Protein AF-A0A6L2N6J7-F1 (afdb_monomer_lite)

Radius of gyration: 21.63 Å; chains: 1; bounding box: 44×26×66 Å

pLDDT: mean 82.24, std 13.01, range [51.41, 95.69]

Organism: Tanacetum cinerariifolium (NCBI:txid118510)

Structure (mmCIF, N/CA/C/O backbone):
data_AF-A0A6L2N6J7-F1
#
_entry.id   AF-A0A6L2N6J7-F1
#
loop_
_atom_site.group_PDB
_atom_site.id
_atom_site.type_symbol
_atom_site.label_atom_id
_atom_site.label_alt_id
_atom_site.label_comp_id
_atom_site.label_asym_id
_atom_site.label_entity_id
_atom_site.label_seq_id
_atom_site.pdbx_PDB_ins_code
_atom_site.Cartn_x
_atom_site.Cartn_y
_atom_site.Cartn_z
_atom_site.occupancy
_atom_site.B_iso_or_equiv
_atom_site.auth_seq_id
_atom_site.auth_comp_id
_atom_site.auth_asym_id
_atom_site.auth_atom_id
_atom_site.pdbx_PDB_model_num
ATOM 1 N N . MET A 1 1 ? -2.170 0.140 -13.394 1.00 74.12 1 MET A N 1
ATOM 2 C CA . MET A 1 1 ? -2.490 0.771 -12.100 1.00 74.12 1 MET A CA 1
ATOM 3 C C . MET A 1 1 ? -1.745 2.086 -12.020 1.00 74.12 1 MET A C 1
ATOM 5 O O . MET A 1 1 ? -0.536 2.078 -12.237 1.00 74.12 1 MET A O 1
ATOM 9 N N . ARG A 1 2 ? -2.449 3.198 -11.809 1.00 84.44 2 ARG A N 1
ATOM 10 C CA . ARG A 1 2 ? -1.824 4.509 -11.615 1.00 84.44 2 ARG A CA 1
ATOM 11 C C . ARG A 1 2 ? -1.693 4.793 -10.118 1.00 84.44 2 ARG A C 1
ATOM 13 O O . ARG A 1 2 ? -2.508 4.304 -9.340 1.00 84.44 2 ARG A O 1
ATOM 20 N N . ALA A 1 3 ? -0.647 5.518 -9.730 1.00 85.00 3 ALA A N 1
ATOM 21 C CA . ALA A 1 3 ? -0.330 5.799 -8.329 1.00 85.00 3 ALA A CA 1
ATOM 22 C C . ALA A 1 3 ? -1.443 6.598 -7.631 1.00 85.00 3 ALA A C 1
ATOM 24 O O . ALA A 1 3 ? -1.825 6.288 -6.508 1.00 85.00 3 ALA A O 1
ATOM 25 N N . ASP A 1 4 ? -2.006 7.571 -8.340 1.00 88.81 4 ASP A N 1
ATOM 26 C CA . ASP A 1 4 ? -3.095 8.437 -7.898 1.00 88.81 4 ASP A CA 1
ATOM 27 C C . ASP A 1 4 ? -4.433 7.706 -7.744 1.00 88.81 4 ASP A C 1
ATOM 29 O O . ASP A 1 4 ? -5.334 8.230 -7.108 1.00 88.81 4 ASP A O 1
ATOM 33 N N . GLU A 1 5 ? -4.577 6.487 -8.268 1.00 92.00 5 GLU A N 1
ATOM 34 C CA . GLU A 1 5 ? -5.833 5.727 -8.219 1.00 92.00 5 GLU A CA 1
ATOM 35 C C . GLU A 1 5 ? -5.820 4.581 -7.203 1.00 92.00 5 GLU A C 1
ATOM 37 O O . GLU A 1 5 ? -6.825 3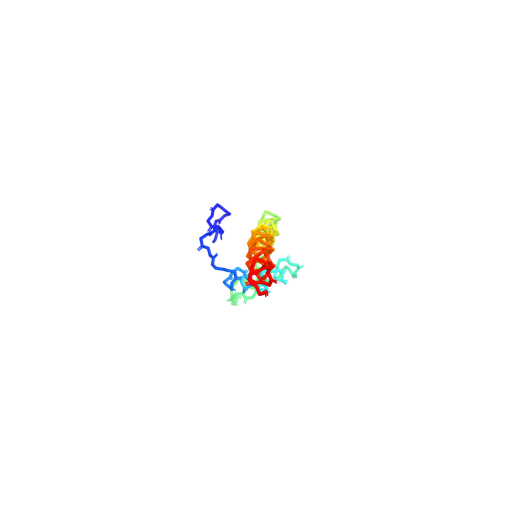.888 -7.047 1.00 92.00 5 GLU A O 1
ATOM 42 N N . ILE A 1 6 ? -4.709 4.371 -6.487 1.00 91.75 6 ILE A N 1
ATOM 43 C CA . ILE A 1 6 ? -4.554 3.272 -5.516 1.00 91.75 6 ILE A CA 1
ATOM 44 C C . ILE A 1 6 ? -5.651 3.322 -4.438 1.00 91.75 6 ILE A C 1
ATOM 46 O O . ILE A 1 6 ? -6.142 2.280 -4.000 1.00 91.75 6 ILE A O 1
ATOM 50 N N . TYR A 1 7 ? -6.111 4.523 -4.074 1.00 91.81 7 TYR A N 1
ATOM 51 C CA . TYR A 1 7 ? -7.177 4.717 -3.090 1.00 91.81 7 TYR A CA 1
ATOM 52 C C . TYR A 1 7 ? -8.535 4.124 -3.503 1.00 91.81 7 TYR A C 1
ATOM 54 O O . TYR A 1 7 ? -9.374 3.905 -2.632 1.00 91.81 7 TYR A O 1
ATOM 62 N N . LYS A 1 8 ? -8.770 3.851 -4.794 1.00 95.12 8 LYS A N 1
ATOM 63 C CA . LYS A 1 8 ? -10.040 3.292 -5.290 1.00 95.12 8 LYS A CA 1
ATOM 64 C C . LYS A 1 8 ? -10.166 1.787 -5.040 1.00 95.12 8 LYS A C 1
ATOM 66 O O . LYS A 1 8 ? -11.264 1.244 -5.096 1.00 95.12 8 LYS A O 1
ATOM 71 N N . PHE A 1 9 ? -9.057 1.095 -4.783 1.00 93.94 9 PHE A N 1
ATOM 72 C CA . PHE A 1 9 ? -9.046 -0.358 -4.615 1.00 93.94 9 PHE A CA 1
ATOM 73 C C . PHE A 1 9 ? -9.296 -0.765 -3.163 1.00 93.94 9 PHE A C 1
ATOM 75 O O . PHE A 1 9 ? -8.898 -0.065 -2.227 1.00 93.94 9 PHE A O 1
ATOM 82 N N . SER A 1 10 ? -9.924 -1.926 -2.970 1.00 94.25 10 SER A N 1
ATOM 83 C CA . SER A 1 10 ? -10.117 -2.524 -1.646 1.00 94.25 10 SER A CA 1
ATOM 84 C C . SER A 1 10 ? -8.802 -3.072 -1.084 1.00 94.25 10 SER A C 1
ATOM 86 O O . SER A 1 10 ? -7.879 -3.397 -1.832 1.00 94.25 10 SER A O 1
ATOM 88 N N . ASP A 1 11 ? -8.721 -3.223 0.239 1.00 93.25 11 ASP A N 1
ATOM 89 C CA . ASP A 1 11 ? -7.532 -3.784 0.896 1.00 93.25 11 ASP A CA 1
ATOM 90 C C . ASP A 1 11 ? -7.221 -5.212 0.432 1.00 93.25 11 ASP A C 1
ATOM 92 O O . ASP A 1 11 ? -6.054 -5.569 0.297 1.00 93.25 11 ASP A O 1
ATOM 96 N N . GLY A 1 12 ? -8.253 -6.018 0.153 1.00 95.69 12 GLY A N 1
ATOM 97 C CA . GLY A 1 12 ? -8.084 -7.371 -0.379 1.00 95.69 12 GLY A CA 1
ATOM 98 C C . GLY A 1 12 ? -7.418 -7.359 -1.754 1.00 95.69 12 GLY A C 1
ATOM 99 O O . GLY A 1 12 ? -6.434 -8.064 -1.969 1.00 95.69 12 GLY A O 1
ATOM 100 N N . THR A 1 13 ? -7.891 -6.496 -2.658 1.00 95.31 13 THR A N 1
ATOM 101 C CA . THR A 1 13 ? -7.290 -6.336 -3.989 1.00 95.31 13 THR A CA 1
ATOM 102 C C . THR A 1 13 ? -5.866 -5.797 -3.896 1.00 95.31 13 THR A C 1
ATOM 104 O O . THR A 1 13 ? -4.970 -6.324 -4.551 1.00 95.31 13 THR A O 1
ATOM 107 N N . LEU A 1 14 ? -5.633 -4.783 -3.057 1.00 94.94 14 LEU A N 1
ATOM 108 C CA . LEU A 1 14 ? -4.302 -4.211 -2.845 1.00 94.94 14 LEU A CA 1
ATOM 109 C C . LEU A 1 14 ? -3.311 -5.249 -2.309 1.00 94.94 14 LEU A C 1
ATOM 111 O O . LEU A 1 14 ? -2.187 -5.322 -2.803 1.00 94.94 14 LEU A O 1
ATOM 115 N N . LYS A 1 15 ? -3.743 -6.099 -1.372 1.00 95.38 15 LYS A N 1
ATOM 116 C CA . LYS A 1 15 ? -2.928 -7.192 -0.840 1.00 95.38 15 LYS A CA 1
ATOM 117 C C . LYS A 1 15 ? -2.539 -8.194 -1.928 1.00 95.38 15 LYS A C 1
ATOM 119 O O . LYS A 1 15 ? -1.359 -8.481 -2.077 1.00 95.38 15 LYS A O 1
ATOM 124 N N . LEU A 1 16 ? -3.502 -8.666 -2.724 1.00 94.69 16 LEU A N 1
ATOM 125 C CA . LEU A 1 16 ? -3.233 -9.605 -3.822 1.00 94.69 16 LEU A CA 1
ATOM 126 C C . LEU A 1 16 ? -2.255 -9.019 -4.849 1.00 94.69 16 LEU A C 1
ATOM 128 O O . LEU A 1 16 ? -1.305 -9.682 -5.259 1.00 94.69 16 LEU A O 1
ATOM 132 N N . VAL A 1 17 ? -2.457 -7.755 -5.237 1.00 91.25 17 VAL A N 1
ATOM 133 C CA . VAL A 1 17 ? -1.565 -7.066 -6.180 1.00 91.25 17 VAL A CA 1
ATOM 134 C C . VAL A 1 17 ? -0.157 -6.932 -5.602 1.00 91.25 17 VAL A C 1
ATOM 136 O O . VAL A 1 17 ? 0.814 -7.185 -6.313 1.00 91.25 17 VAL A O 1
ATOM 139 N N . ARG A 1 18 ? -0.028 -6.555 -4.327 1.00 92.88 18 ARG A N 1
ATOM 140 C CA . ARG A 1 18 ? 1.260 -6.440 -3.634 1.00 92.88 18 ARG A CA 1
ATOM 141 C C . ARG A 1 18 ? 1.980 -7.785 -3.554 1.00 92.88 18 ARG A C 1
ATOM 143 O O . ARG A 1 18 ? 3.162 -7.842 -3.885 1.00 92.88 18 ARG A O 1
ATOM 150 N N . ASP A 1 19 ? 1.282 -8.844 -3.157 1.00 92.25 19 ASP A N 1
ATOM 151 C CA . ASP A 1 19 ? 1.859 -10.178 -2.971 1.00 92.25 19 ASP A CA 1
ATOM 152 C C . ASP A 1 19 ? 2.337 -10.787 -4.301 1.00 92.25 19 ASP A C 1
ATOM 154 O O . ASP A 1 19 ? 3.352 -11.479 -4.325 1.00 92.25 19 ASP A O 1
ATOM 158 N N . GLU A 1 20 ? 1.692 -10.458 -5.424 1.00 88.81 20 GLU A N 1
ATOM 159 C CA . GLU A 1 20 ? 2.155 -10.859 -6.759 1.00 88.81 20 GLU A CA 1
ATOM 160 C C . GLU A 1 20 ? 3.292 -9.962 -7.287 1.00 88.81 20 GLU A C 1
ATOM 162 O O . GLU A 1 20 ? 4.243 -10.428 -7.922 1.00 88.81 20 GLU A O 1
ATOM 167 N N . LEU A 1 21 ? 3.208 -8.648 -7.054 1.00 86.38 21 LEU A N 1
ATOM 168 C CA . LEU A 1 21 ? 4.143 -7.673 -7.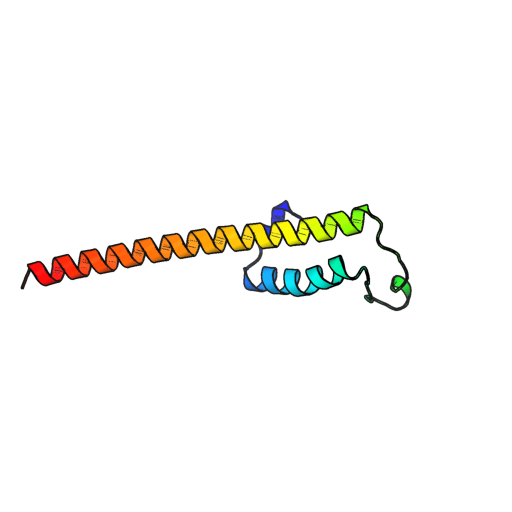619 1.00 86.38 21 LEU A CA 1
ATOM 169 C C . LEU A 1 21 ? 5.482 -7.643 -6.875 1.00 86.38 21 LEU A C 1
ATOM 171 O O . LEU A 1 21 ? 6.525 -7.507 -7.515 1.00 86.38 21 LEU A O 1
ATOM 175 N N . HIS A 1 22 ? 5.476 -7.776 -5.549 1.00 87.31 22 HIS A N 1
ATOM 176 C CA . HIS A 1 22 ? 6.672 -7.648 -4.717 1.00 87.31 22 HIS A CA 1
ATOM 177 C C . HIS A 1 22 ? 7.747 -8.707 -5.039 1.00 87.31 22 HIS A C 1
ATOM 179 O O . HIS A 1 22 ? 8.887 -8.319 -5.314 1.00 87.31 22 HIS A O 1
ATOM 185 N N . PRO A 1 23 ? 7.428 -10.014 -5.149 1.00 84.12 23 PRO A N 1
ATOM 186 C CA . PRO A 1 23 ? 8.406 -11.025 -5.551 1.00 84.12 23 PRO A CA 1
ATOM 187 C C . PRO A 1 23 ? 8.930 -10.806 -6.973 1.00 84.12 23 PRO A C 1
ATOM 189 O O . PRO A 1 23 ? 10.099 -11.070 -7.247 1.00 84.12 23 PRO A O 1
ATOM 192 N N . ARG A 1 24 ? 8.092 -10.306 -7.890 1.00 78.44 24 ARG A N 1
ATOM 193 C CA . ARG A 1 24 ? 8.491 -10.009 -9.276 1.00 78.44 24 ARG A CA 1
ATOM 194 C C . ARG A 1 24 ? 9.414 -8.791 -9.358 1.00 78.44 24 ARG A C 1
ATOM 196 O O . ARG A 1 24 ? 10.352 -8.797 -10.155 1.00 78.44 24 ARG A O 1
ATOM 203 N N . ALA A 1 25 ? 9.174 -7.778 -8.524 1.00 77.88 25 ALA A N 1
ATOM 204 C CA . ALA A 1 25 ? 10.029 -6.602 -8.398 1.00 77.88 25 ALA A CA 1
ATOM 205 C C . ALA A 1 25 ? 11.409 -6.960 -7.821 1.00 77.88 25 ALA A C 1
ATOM 207 O O . ALA A 1 25 ? 12.413 -6.444 -8.304 1.00 77.88 25 ALA A O 1
ATOM 208 N N . LEU A 1 26 ? 11.464 -7.880 -6.850 1.00 76.69 26 LEU A N 1
ATOM 209 C CA . LEU A 1 26 ? 12.716 -8.354 -6.249 1.00 76.69 26 LEU A CA 1
ATOM 210 C C . LEU A 1 26 ? 13.509 -9.299 -7.165 1.00 76.69 26 LEU A C 1
ATOM 212 O O . LEU A 1 26 ? 14.731 -9.200 -7.237 1.00 76.69 26 LEU A O 1
ATOM 216 N N . ASN A 1 27 ? 12.832 -10.205 -7.879 1.00 70.88 27 ASN A N 1
ATOM 217 C CA . ASN A 1 27 ? 13.486 -11.292 -8.621 1.00 70.88 27 ASN A CA 1
ATOM 218 C C . ASN A 1 27 ? 13.757 -10.996 -10.109 1.00 70.88 27 ASN A C 1
ATOM 220 O O . ASN A 1 27 ? 14.208 -11.886 -10.831 1.00 70.88 27 ASN A O 1
ATOM 224 N N . PHE A 1 28 ? 13.480 -9.782 -10.599 1.00 66.38 28 PHE A N 1
ATOM 225 C CA . PHE A 1 28 ? 13.747 -9.343 -11.985 1.00 66.38 28 PHE A CA 1
ATOM 226 C C . PHE A 1 28 ? 13.293 -10.307 -13.094 1.00 66.38 28 PHE A C 1
ATOM 228 O O . PHE A 1 28 ? 13.884 -10.338 -14.176 1.00 66.38 28 PHE A O 1
ATOM 235 N N . ARG A 1 29 ? 12.236 -11.090 -12.863 1.00 59.34 29 ARG A N 1
ATOM 236 C CA . ARG A 1 29 ? 11.712 -12.057 -13.834 1.00 59.34 29 ARG A CA 1
ATOM 237 C C . ARG A 1 29 ? 10.240 -11.802 -14.091 1.00 59.34 29 ARG A C 1
ATOM 239 O O . ARG A 1 29 ? 9.418 -11.891 -13.186 1.00 59.34 29 ARG A O 1
ATOM 246 N N . LEU A 1 30 ? 9.905 -11.556 -15.354 1.00 59.09 30 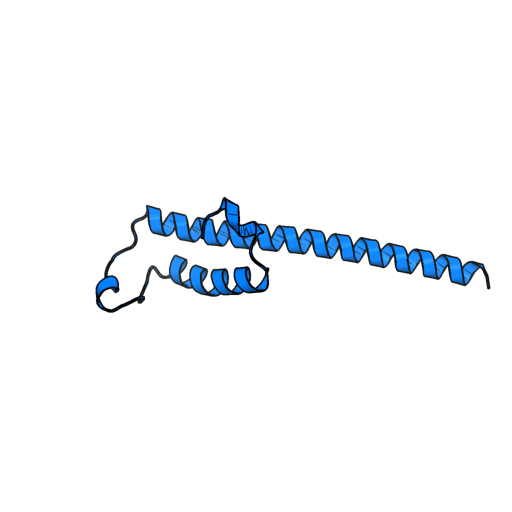LEU A N 1
ATOM 247 C CA . LEU A 1 30 ? 8.532 -11.652 -15.834 1.00 59.09 30 LEU A CA 1
ATOM 248 C C . LEU A 1 30 ? 8.459 -12.754 -16.878 1.00 59.09 30 LEU A C 1
ATOM 250 O O . LEU A 1 30 ? 8.872 -12.590 -18.020 1.00 59.09 30 LEU A O 1
ATOM 254 N N . GLY A 1 31 ? 7.922 -13.894 -16.458 1.00 55.94 31 GLY A N 1
ATOM 255 C CA . GLY A 1 31 ? 7.462 -14.946 -17.353 1.00 55.94 31 GLY A CA 1
ATOM 256 C C . GLY A 1 31 ? 5.993 -14.738 -17.706 1.00 55.94 31 GLY A C 1
ATOM 257 O O . GLY A 1 31 ? 5.184 -15.588 -17.370 1.00 55.94 31 GLY A O 1
ATOM 258 N N . TYR A 1 32 ? 5.621 -13.605 -18.316 1.00 56.22 32 TYR A N 1
ATOM 259 C CA . TYR A 1 32 ? 4.226 -13.404 -18.748 1.00 56.22 32 TYR A CA 1
ATOM 260 C C . TYR A 1 32 ? 3.881 -14.212 -20.014 1.00 56.22 32 TYR A C 1
ATOM 262 O O . TYR A 1 32 ? 2.734 -14.603 -20.192 1.00 56.22 32 TYR A O 1
ATOM 270 N N . ASN A 1 33 ? 4.855 -14.471 -20.897 1.00 56.09 33 ASN A N 1
ATOM 271 C CA . ASN A 1 33 ? 4.682 -15.196 -22.162 1.00 56.09 33 ASN A CA 1
ATOM 272 C C . ASN A 1 33 ? 6.054 -15.538 -22.784 1.00 56.09 33 ASN A C 1
ATOM 274 O O . ASN A 1 33 ? 7.051 -14.866 -22.500 1.00 56.09 33 ASN A O 1
ATOM 278 N N . LYS A 1 34 ? 6.114 -16.590 -23.624 1.00 56.94 34 LYS A N 1
ATOM 279 C CA . LYS A 1 34 ? 7.356 -17.128 -24.233 1.00 56.94 34 LYS A CA 1
ATOM 280 C C . LYS A 1 34 ? 8.195 -16.041 -24.925 1.00 56.94 34 LYS A C 1
ATOM 282 O O . LYS A 1 34 ? 9.410 -16.017 -24.736 1.00 56.94 34 LYS A O 1
ATOM 287 N N . ASP A 1 35 ? 7.542 -15.086 -25.586 1.00 55.91 35 ASP A N 1
ATOM 288 C CA . ASP A 1 35 ? 8.189 -13.998 -26.338 1.00 55.91 35 ASP A CA 1
ATOM 289 C C . ASP A 1 35 ? 8.669 -12.827 -25.458 1.00 55.91 35 ASP A C 1
ATOM 291 O O . ASP A 1 35 ? 9.575 -12.083 -25.832 1.00 55.91 35 ASP A O 1
ATOM 295 N N . MET A 1 36 ? 8.098 -12.662 -24.257 1.00 57.41 36 MET A N 1
ATOM 296 C CA . MET A 1 36 ? 8.484 -11.621 -23.288 1.00 57.41 36 MET A CA 1
ATOM 297 C C . MET A 1 36 ? 9.463 -12.111 -22.219 1.00 57.41 36 MET A C 1
ATOM 299 O O . MET A 1 36 ? 10.035 -11.289 -21.501 1.00 57.41 36 MET A O 1
ATOM 303 N N . SER A 1 37 ? 9.713 -13.422 -22.157 1.00 52.94 37 SER A N 1
ATOM 304 C CA . SER A 1 37 ? 10.565 -14.098 -21.166 1.00 52.94 37 SER A CA 1
ATOM 305 C C . SER A 1 37 ? 11.999 -13.552 -21.051 1.00 52.94 37 SER A C 1
ATOM 307 O O . SER A 1 37 ? 12.698 -13.843 -20.081 1.00 52.94 37 SER A O 1
ATOM 309 N N . ARG A 1 38 ? 12.446 -12.735 -22.015 1.00 51.41 38 ARG A N 1
ATOM 310 C CA . ARG A 1 38 ? 13.806 -12.184 -22.105 1.00 51.41 38 ARG A CA 1
ATOM 311 C C . ARG A 1 38 ? 13.912 -10.661 -22.070 1.00 51.41 38 ARG A C 1
ATOM 313 O O . ARG A 1 38 ? 15.030 -10.147 -22.117 1.00 51.41 38 ARG A O 1
ATOM 320 N N . ARG A 1 39 ? 12.810 -9.906 -21.981 1.00 56.12 39 ARG A N 1
ATOM 321 C CA . ARG A 1 39 ? 12.914 -8.437 -21.964 1.00 56.12 39 ARG A CA 1
ATOM 322 C C . ARG A 1 39 ? 13.351 -7.977 -20.565 1.00 56.12 39 ARG A C 1
ATOM 324 O O . ARG A 1 39 ? 12.527 -7.832 -19.665 1.00 56.12 39 ARG A O 1
ATOM 331 N N . LYS A 1 40 ? 14.665 -7.780 -20.383 1.00 59.50 40 LYS A N 1
ATOM 332 C CA . LYS A 1 40 ? 15.265 -7.175 -19.179 1.00 59.50 40 LYS A CA 1
ATOM 333 C C . LYS A 1 40 ? 14.503 -5.879 -18.881 1.00 59.50 40 LYS A C 1
ATOM 335 O O . LYS A 1 40 ? 14.432 -5.001 -19.741 1.00 59.50 40 LYS A O 1
ATOM 340 N N . TRP A 1 41 ? 13.877 -5.777 -17.709 1.00 65.31 41 TRP A N 1
ATOM 341 C CA . TRP A 1 41 ? 13.210 -4.536 -17.314 1.00 65.31 41 TRP A CA 1
ATOM 342 C C . TRP A 1 41 ? 14.239 -3.407 -17.302 1.00 65.31 41 TRP A C 1
ATOM 344 O O . TRP A 1 41 ? 15.339 -3.582 -16.777 1.00 65.31 41 TRP A O 1
ATOM 354 N N . SER A 1 42 ? 13.898 -2.257 -17.893 1.00 75.50 42 SER A N 1
ATOM 355 C CA . SER A 1 42 ? 14.737 -1.068 -17.748 1.00 75.50 42 SER A CA 1
ATOM 356 C C . SER A 1 42 ? 14.815 -0.694 -16.265 1.00 75.50 42 SER A C 1
ATOM 358 O O . SER A 1 42 ? 13.892 -0.981 -15.495 1.00 75.50 42 SER A O 1
ATOM 360 N N . ALA A 1 43 ? 15.894 -0.026 -15.852 1.00 80.38 43 ALA A N 1
ATOM 361 C CA . ALA A 1 43 ? 16.025 0.475 -14.482 1.00 80.38 43 ALA A CA 1
ATOM 362 C C . ALA A 1 43 ? 14.808 1.325 -14.062 1.00 80.38 43 ALA A C 1
ATOM 364 O O . ALA A 1 43 ? 14.358 1.253 -12.921 1.00 80.38 43 ALA A O 1
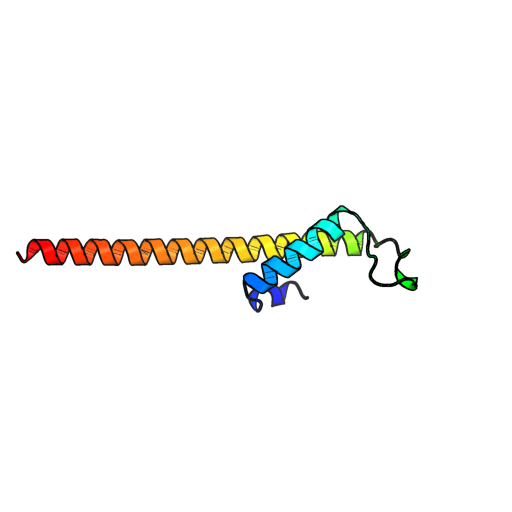ATOM 365 N N . ILE A 1 44 ? 14.214 2.047 -15.020 1.00 82.31 44 ILE A N 1
ATOM 366 C CA . ILE A 1 44 ? 12.978 2.816 -14.842 1.00 82.31 44 ILE A CA 1
ATOM 367 C C . ILE A 1 44 ? 11.808 1.898 -14.485 1.00 82.31 44 ILE A C 1
ATOM 369 O O . ILE A 1 44 ? 11.095 2.164 -13.523 1.00 82.31 44 ILE A O 1
ATOM 373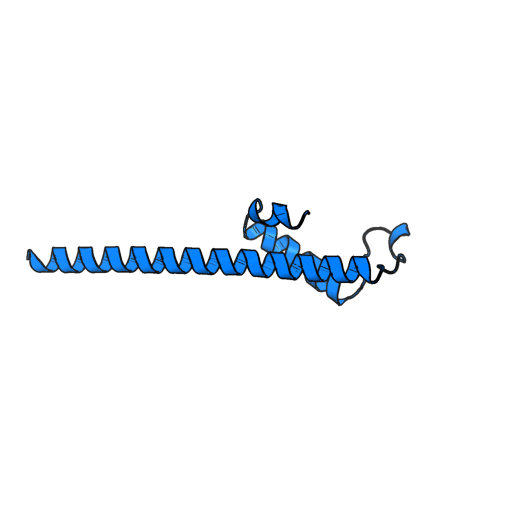 N N . ASN A 1 45 ? 11.606 0.805 -15.224 1.00 80.19 45 ASN A N 1
ATOM 374 C CA . ASN A 1 45 ? 10.501 -0.109 -14.955 1.00 80.19 45 ASN A CA 1
ATOM 375 C C . ASN A 1 45 ? 10.665 -0.786 -13.583 1.00 80.19 45 ASN A C 1
ATOM 377 O O . ASN A 1 45 ? 9.696 -0.873 -12.833 1.00 80.19 45 ASN A O 1
ATOM 381 N N . ARG A 1 46 ? 11.890 -1.196 -13.216 1.00 79.38 46 ARG A N 1
ATOM 382 C CA . ARG A 1 46 ? 12.204 -1.705 -11.867 1.00 79.38 46 ARG A CA 1
ATOM 383 C C . ARG A 1 46 ? 11.798 -0.696 -10.795 1.00 79.38 46 ARG A C 1
ATOM 385 O O . ARG A 1 46 ? 11.009 -1.026 -9.914 1.00 79.38 46 ARG A O 1
ATOM 392 N N . ARG A 1 47 ? 12.300 0.537 -10.913 1.00 85.56 47 ARG A N 1
ATOM 393 C CA . ARG A 1 47 ? 12.041 1.608 -9.948 1.00 85.56 47 ARG A CA 1
ATOM 394 C C . ARG A 1 47 ? 10.548 1.894 -9.827 1.00 85.56 47 ARG A C 1
ATOM 396 O O . ARG A 1 47 ? 10.050 2.093 -8.728 1.00 85.56 47 ARG A O 1
ATOM 403 N N . ARG A 1 48 ? 9.816 1.868 -10.945 1.00 86.25 48 ARG A N 1
ATOM 404 C CA . ARG A 1 48 ? 8.356 2.021 -10.949 1.00 86.25 48 ARG A CA 1
ATOM 405 C C . ARG A 1 48 ? 7.668 0.901 -10.175 1.00 86.25 48 ARG A C 1
ATOM 407 O O . ARG A 1 48 ? 6.798 1.208 -9.375 1.00 86.25 48 ARG A O 1
ATOM 414 N N . SER A 1 49 ? 8.043 -0.363 -10.369 1.00 85.44 49 SER A N 1
ATOM 415 C CA . SER A 1 49 ? 7.450 -1.475 -9.607 1.00 85.44 49 SER A CA 1
ATOM 416 C C . SER A 1 49 ? 7.728 -1.375 -8.110 1.00 85.44 49 SER A C 1
ATOM 418 O O . SER A 1 49 ? 6.813 -1.578 -7.320 1.00 85.44 49 SER A O 1
ATOM 420 N N . GLU A 1 50 ? 8.957 -1.025 -7.725 1.00 88.44 50 GLU A N 1
ATOM 421 C CA . GLU A 1 50 ? 9.331 -0.794 -6.322 1.00 88.44 50 GLU A CA 1
ATOM 422 C C . GLU A 1 50 ? 8.470 0.321 -5.702 1.00 88.44 50 GLU A C 1
ATOM 424 O O . GLU A 1 50 ? 7.843 0.107 -4.666 1.00 88.44 50 GLU A O 1
ATOM 429 N N . LEU A 1 51 ? 8.340 1.461 -6.393 1.00 91.38 51 LEU A N 1
ATOM 430 C CA . LEU A 1 51 ? 7.489 2.576 -5.962 1.00 91.38 51 LEU A CA 1
ATOM 431 C C . LEU A 1 51 ? 6.012 2.179 -5.852 1.00 91.38 51 LEU A C 1
ATOM 433 O O . LEU A 1 51 ? 5.327 2.598 -4.925 1.00 91.38 51 LEU A O 1
ATOM 437 N N . MET A 1 52 ? 5.498 1.367 -6.779 1.00 90.31 52 MET A N 1
ATOM 438 C CA . MET A 1 52 ? 4.106 0.914 -6.712 1.00 90.31 52 MET A CA 1
ATOM 439 C C . MET A 1 52 ? 3.855 0.042 -5.479 1.00 90.31 52 MET A C 1
ATOM 441 O O . MET A 1 52 ? 2.818 0.203 -4.845 1.00 90.31 52 MET A O 1
ATOM 445 N N . VAL A 1 53 ? 4.785 -0.848 -5.115 1.00 92.06 53 VAL A N 1
ATOM 446 C CA . VAL A 1 53 ? 4.665 -1.655 -3.888 1.00 92.06 53 VAL A CA 1
ATOM 447 C C . VAL A 1 53 ? 4.687 -0.762 -2.647 1.00 92.06 53 VAL A C 1
ATOM 449 O O . VAL A 1 53 ? 3.837 -0.917 -1.774 1.00 92.06 53 VAL A O 1
ATOM 452 N N . GLU A 1 54 ? 5.599 0.209 -2.597 1.00 93.56 54 GLU A N 1
ATOM 453 C CA . GLU A 1 54 ? 5.702 1.156 -1.482 1.00 93.56 54 GLU A CA 1
ATOM 454 C C . GLU A 1 54 ? 4.410 1.968 -1.291 1.00 93.56 54 GLU A C 1
ATOM 456 O O . GLU A 1 54 ? 3.912 2.107 -0.172 1.00 93.56 54 GLU A O 1
ATOM 461 N N . LEU A 1 55 ? 3.818 2.452 -2.386 1.00 95.00 55 LEU A N 1
ATOM 462 C CA . LEU A 1 55 ? 2.559 3.196 -2.346 1.00 95.00 55 LEU A CA 1
ATOM 463 C C . LEU A 1 55 ? 1.385 2.343 -1.850 1.00 95.00 55 LEU A C 1
ATOM 465 O O . LEU A 1 55 ? 0.552 2.835 -1.088 1.00 95.00 55 LEU A O 1
ATOM 469 N N . ILE A 1 56 ? 1.320 1.068 -2.247 1.00 94.62 56 ILE A N 1
ATOM 470 C CA . ILE A 1 56 ? 0.298 0.139 -1.746 1.00 94.62 56 ILE A CA 1
ATOM 471 C C . ILE A 1 56 ? 0.472 -0.081 -0.240 1.00 94.62 56 ILE A C 1
ATOM 473 O O . ILE A 1 56 ? -0.498 0.031 0.513 1.00 94.62 56 ILE A O 1
ATOM 477 N N . ASP A 1 57 ? 1.701 -0.348 0.209 1.00 94.50 57 ASP A N 1
ATOM 478 C CA . ASP A 1 57 ? 2.008 -0.574 1.624 1.00 94.50 57 ASP A CA 1
ATOM 479 C C . ASP A 1 57 ? 1.664 0.656 2.477 1.00 94.50 57 ASP A C 1
ATOM 481 O O . ASP A 1 57 ? 1.102 0.520 3.572 1.00 94.50 57 ASP A O 1
ATOM 485 N N . LYS A 1 58 ? 1.937 1.862 1.963 1.00 95.19 58 LYS A N 1
ATOM 486 C CA . LYS A 1 58 ? 1.553 3.128 2.597 1.00 95.19 58 LYS A CA 1
ATOM 487 C C . LYS A 1 58 ? 0.032 3.258 2.724 1.00 95.19 58 LYS A C 1
ATOM 489 O O . LYS A 1 58 ? -0.459 3.440 3.838 1.00 95.19 58 LYS A O 1
ATOM 494 N N . GLN A 1 59 ? -0.710 3.079 1.629 1.00 94.19 59 GLN A N 1
ATOM 495 C CA . GLN A 1 59 ? -2.175 3.175 1.627 1.00 94.19 59 GLN A CA 1
ATOM 496 C C . GLN A 1 59 ? -2.813 2.187 2.616 1.00 94.19 59 GLN A C 1
ATOM 498 O O . GLN A 1 59 ? -3.709 2.539 3.386 1.00 94.19 59 GLN A O 1
ATOM 503 N N . MET A 1 60 ? -2.345 0.936 2.624 1.00 94.62 60 MET A N 1
ATOM 504 C CA . MET A 1 60 ? -2.858 -0.089 3.536 1.00 94.62 60 MET A CA 1
ATOM 505 C C . MET A 1 60 ? -2.547 0.237 5.001 1.00 94.62 60 MET A C 1
ATOM 507 O O . MET A 1 60 ? -3.374 -0.016 5.882 1.00 94.62 60 MET A O 1
ATOM 511 N N . ARG A 1 61 ? -1.369 0.807 5.284 1.00 95.38 61 ARG A N 1
ATOM 512 C CA . ARG A 1 61 ? -0.991 1.247 6.632 1.00 95.38 61 ARG A CA 1
ATOM 513 C C . ARG A 1 61 ? -1.889 2.376 7.122 1.00 95.38 61 ARG A C 1
ATOM 515 O O . ARG A 1 61 ? -2.377 2.282 8.244 1.00 95.38 61 ARG A O 1
ATOM 522 N N . GLU A 1 62 ? -2.124 3.394 6.301 1.00 95.50 62 GLU A N 1
ATOM 523 C CA . GLU A 1 62 ? -2.997 4.526 6.638 1.00 95.50 62 GLU A CA 1
ATOM 524 C C . GLU A 1 62 ? -4.417 4.047 6.961 1.00 95.50 62 GLU A C 1
ATOM 526 O O . GLU A 1 62 ? -4.942 4.337 8.035 1.00 95.50 62 GLU A O 1
ATOM 531 N N . ARG A 1 63 ? -4.994 3.189 6.112 1.00 94.94 63 ARG A N 1
ATOM 532 C CA . ARG A 1 63 ? -6.315 2.586 6.364 1.00 94.94 63 ARG A CA 1
ATOM 533 C C . ARG A 1 63 ? -6.359 1.741 7.633 1.00 94.94 63 ARG A C 1
ATOM 535 O O . ARG A 1 63 ? -7.357 1.740 8.348 1.00 94.94 63 ARG A O 1
ATOM 542 N N . ARG A 1 64 ? -5.286 1.004 7.937 1.00 95.62 64 ARG A N 1
ATOM 543 C CA . ARG A 1 64 ? -5.187 0.234 9.184 1.00 95.62 64 ARG A CA 1
ATOM 544 C C . ARG A 1 64 ? -5.146 1.143 10.411 1.00 95.62 64 ARG A C 1
ATOM 546 O O . ARG A 1 64 ? -5.762 0.796 11.411 1.00 95.62 64 ARG A O 1
ATOM 553 N N . ILE A 1 65 ? -4.446 2.276 10.338 1.00 94.94 65 ILE A N 1
ATOM 554 C CA . ILE A 1 65 ? -4.409 3.263 11.423 1.00 94.94 65 ILE A CA 1
ATOM 555 C C . ILE A 1 65 ? -5.810 3.833 11.656 1.00 94.94 65 ILE A C 1
ATOM 557 O O . ILE A 1 65 ? -6.276 3.787 12.788 1.00 94.94 65 ILE A O 1
ATOM 561 N N . ILE A 1 66 ? -6.504 4.269 10.600 1.00 94.31 66 ILE A N 1
ATOM 562 C CA . ILE A 1 66 ? -7.869 4.815 10.694 1.00 94.31 66 ILE A CA 1
ATOM 563 C C . ILE A 1 66 ? -8.821 3.809 11.354 1.00 94.31 66 ILE A C 1
ATOM 565 O O . ILE A 1 66 ? -9.420 4.128 12.374 1.00 94.31 66 ILE A O 1
ATOM 569 N N . ARG A 1 67 ? -8.864 2.556 10.880 1.00 92.88 67 ARG A N 1
ATOM 570 C CA . ARG A 1 67 ? -9.716 1.516 11.491 1.00 92.88 67 ARG A CA 1
ATOM 571 C C . ARG A 1 67 ? -9.394 1.236 12.955 1.00 92.88 67 ARG A C 1
ATOM 573 O O . ARG A 1 67 ? -10.282 0.913 13.736 1.00 92.88 67 ARG A O 1
ATOM 580 N N . ASN A 1 68 ? -8.117 1.289 13.328 1.00 91.56 68 ASN A N 1
ATOM 581 C CA . ASN A 1 68 ? -7.725 1.098 14.721 1.00 91.56 68 ASN A CA 1
ATOM 582 C C . ASN A 1 68 ? -8.179 2.278 15.587 1.00 91.56 68 ASN A C 1
ATOM 584 O O . ASN A 1 68 ? -8.608 2.058 16.713 1.00 91.56 68 ASN A O 1
ATOM 588 N N . LEU A 1 69 ? -8.112 3.505 15.065 1.00 93.94 69 LEU A N 1
ATOM 589 C CA . LEU A 1 69 ? -8.611 4.693 15.754 1.00 93.94 69 LEU A CA 1
ATOM 590 C C . LEU A 1 69 ? -10.134 4.651 15.918 1.00 93.94 69 LEU A C 1
ATOM 592 O O . LEU A 1 69 ? -10.611 4.854 17.028 1.00 93.94 69 LEU A O 1
ATOM 596 N N . GLU A 1 70 ? -10.875 4.298 14.866 1.00 90.94 70 GLU A N 1
ATOM 597 C CA . GLU A 1 70 ? -12.335 4.113 14.915 1.00 90.94 70 GLU A CA 1
ATOM 598 C C . GLU A 1 70 ? -12.734 3.058 15.958 1.00 90.94 70 GLU A C 1
ATOM 600 O O . GLU A 1 70 ? -13.649 3.264 16.750 1.00 90.94 70 GLU A O 1
ATOM 605 N N . ARG A 1 71 ? -12.001 1.939 16.022 1.00 90.25 71 ARG A N 1
ATOM 606 C CA . ARG A 1 71 ? -12.223 0.894 17.033 1.00 90.25 71 ARG A CA 1
ATOM 607 C C . ARG A 1 71 ? -11.962 1.366 18.458 1.00 90.25 71 ARG A C 1
ATOM 609 O O . ARG A 1 71 ? -12.686 0.963 19.361 1.00 90.25 71 ARG A O 1
ATOM 616 N N . LEU A 1 72 ? -10.916 2.164 18.667 1.00 88.31 72 LEU A N 1
ATOM 617 C CA . LEU A 1 72 ? -10.614 2.726 19.983 1.00 88.31 72 LEU A CA 1
ATOM 618 C C . LEU A 1 72 ? -11.684 3.723 20.419 1.00 88.31 72 LEU A C 1
ATOM 620 O O . LEU A 1 72 ? -12.016 3.765 21.598 1.00 88.31 72 LEU A O 1
ATOM 624 N N . ASP A 1 73 ? -12.211 4.512 19.487 1.00 80.69 73 ASP A N 1
ATOM 625 C CA . ASP A 1 73 ? -13.274 5.466 19.777 1.00 80.69 73 ASP A CA 1
ATOM 626 C C . ASP A 1 73 ? -14.580 4.767 20.165 1.00 80.69 73 ASP A C 1
ATOM 628 O O . ASP A 1 73 ? -15.092 5.006 21.256 1.00 80.69 73 ASP A O 1
ATOM 632 N N . GLY A 1 74 ? -15.024 3.786 19.373 1.00 82.31 74 GLY A N 1
ATOM 633 C CA . GLY A 1 74 ? -16.214 2.996 19.713 1.00 82.31 74 GLY A CA 1
ATOM 634 C C . GLY A 1 74 ? -16.063 2.176 21.003 1.00 82.31 74 GLY A C 1
ATOM 635 O O . GLY A 1 74 ? -17.021 2.007 21.751 1.00 82.31 74 GLY A O 1
ATOM 636 N N . ALA A 1 75 ? -14.855 1.692 21.318 1.00 78.75 75 ALA A N 1
ATOM 637 C CA . ALA A 1 75 ? -14.599 1.011 22.589 1.00 78.75 75 ALA A CA 1
ATOM 638 C C . ALA A 1 75 ? -14.726 1.957 23.795 1.00 78.75 75 ALA A C 1
ATOM 640 O O . ALA A 1 75 ? -15.239 1.549 24.835 1.00 78.75 75 ALA A O 1
ATOM 641 N N . ARG A 1 76 ? -14.286 3.216 23.657 1.00 80.88 76 ARG A N 1
ATOM 642 C CA . ARG A 1 76 ? -14.465 4.234 24.702 1.00 80.88 76 ARG A CA 1
ATOM 643 C C . ARG A 1 76 ? -15.933 4.592 24.898 1.00 80.88 76 ARG A C 1
ATOM 645 O O . ARG A 1 76 ? -16.351 4.754 26.038 1.00 80.88 76 ARG A O 1
ATOM 652 N N . GLU A 1 77 ? -16.695 4.710 23.815 1.00 78.75 77 GLU A N 1
ATOM 653 C CA . GLU A 1 77 ? -18.136 4.979 23.872 1.00 78.75 77 GLU A CA 1
ATOM 654 C C . GLU A 1 77 ? -18.871 3.876 24.651 1.00 78.75 77 GLU A C 1
ATOM 656 O O . GLU A 1 77 ? -19.514 4.164 25.659 1.00 78.75 77 GLU A O 1
ATOM 661 N N . LEU A 1 78 ? -18.633 2.604 24.301 1.00 77.44 78 LEU A N 1
ATOM 662 C CA . LEU A 1 78 ? -19.188 1.449 25.021 1.00 77.44 78 LEU A CA 1
ATOM 663 C C . LEU A 1 78 ? -18.805 1.419 26.511 1.00 77.44 78 LEU A C 1
ATOM 665 O O . LEU A 1 78 ? -19.627 1.080 27.363 1.00 77.44 78 LEU A O 1
ATOM 669 N N . GLU A 1 79 ? -17.557 1.759 26.848 1.00 80.38 79 GLU A N 1
ATOM 670 C CA . GLU A 1 79 ? -17.105 1.811 28.242 1.00 80.38 79 GLU A CA 1
ATOM 671 C C . GLU A 1 79 ? -17.812 2.925 29.036 1.00 80.38 79 GLU A C 1
ATOM 673 O O . GLU A 1 79 ? -18.162 2.730 30.205 1.00 80.38 79 GLU A O 1
ATOM 678 N N . MET A 1 80 ? -18.022 4.094 28.424 1.00 81.44 80 MET A N 1
ATOM 679 C CA . MET A 1 80 ? -18.744 5.204 29.051 1.00 81.44 80 MET A CA 1
ATOM 680 C C . MET A 1 80 ? -20.217 4.859 29.275 1.00 81.44 80 MET A C 1
ATOM 682 O O . MET A 1 80 ? -20.712 5.075 30.382 1.00 81.44 80 MET A O 1
ATOM 686 N N . ASP A 1 81 ? -20.881 4.265 28.284 1.00 82.12 81 ASP A N 1
ATOM 687 C CA . ASP A 1 81 ? -22.277 3.831 28.393 1.00 82.12 81 ASP A CA 1
ATOM 688 C C . ASP A 1 81 ? -22.465 2.818 29.527 1.00 82.12 81 ASP A C 1
ATOM 690 O O . ASP A 1 81 ? -23.355 2.973 30.365 1.00 82.12 81 ASP A O 1
ATOM 694 N N . TYR A 1 82 ? -21.570 1.830 29.629 1.00 79.06 82 TYR A N 1
ATOM 695 C CA . TYR A 1 82 ? -21.589 0.857 30.723 1.00 79.06 82 TYR A CA 1
ATOM 696 C C . TYR A 1 82 ? -21.433 1.528 32.097 1.00 79.06 82 TYR A C 1
ATOM 698 O O . TYR A 1 82 ? -22.206 1.259 33.018 1.00 79.06 82 TYR A O 1
ATOM 706 N N . LYS A 1 83 ? -20.473 2.455 32.246 1.00 83.81 83 LYS A N 1
ATOM 707 C CA . LYS A 1 83 ? -20.285 3.207 33.501 1.00 83.81 83 LYS A CA 1
ATOM 708 C C . LYS A 1 83 ? -21.515 4.033 33.874 1.00 83.81 83 LYS A C 1
ATOM 710 O O . LYS A 1 83 ? -21.823 4.143 35.060 1.00 83.81 83 LYS A O 1
ATOM 715 N N . LEU A 1 84 ? -22.208 4.610 32.893 1.00 84.94 84 LEU A N 1
ATOM 716 C CA . LEU A 1 84 ? -23.449 5.347 33.127 1.00 84.94 84 LEU A CA 1
ATOM 717 C C . LEU A 1 84 ? -24.576 4.417 33.595 1.00 84.94 84 LEU A C 1
ATOM 719 O O . LEU A 1 84 ? -25.226 4.743 34.584 1.00 84.94 84 LEU A O 1
ATOM 723 N N . MET A 1 85 ? -24.749 3.246 32.972 1.00 82.00 85 MET A N 1
ATOM 724 C CA . MET A 1 85 ? -25.758 2.257 33.385 1.00 82.00 85 MET A CA 1
ATOM 725 C C . MET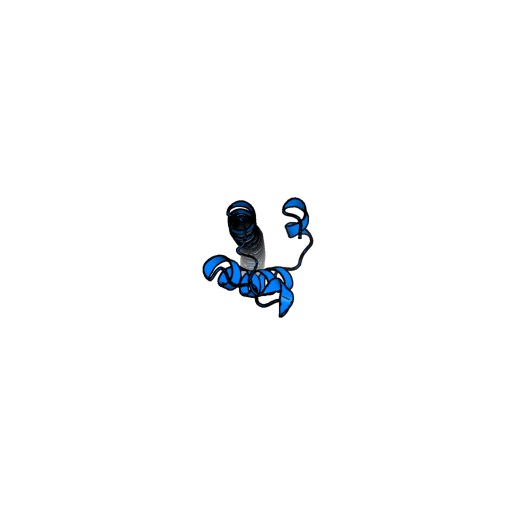 A 1 85 ? -25.541 1.760 34.824 1.00 82.00 85 MET A C 1
ATOM 727 O O . MET A 1 85 ? -26.487 1.709 35.604 1.00 82.00 85 MET A O 1
ATOM 731 N N . THR A 1 86 ? -24.293 1.482 35.217 1.00 77.56 86 THR A N 1
ATOM 732 C CA . THR A 1 86 ? -23.962 1.010 36.582 1.00 77.56 86 THR A CA 1
ATOM 733 C C . THR A 1 86 ? -24.095 2.073 37.680 1.00 77.56 86 THR A C 1
ATOM 735 O O . THR A 1 86 ? -23.976 1.752 38.855 1.00 77.56 86 THR A O 1
ATOM 738 N N . ARG A 1 87 ? -24.292 3.351 37.325 1.00 74.38 87 ARG A N 1
ATOM 739 C CA . ARG A 1 87 ? -24.516 4.447 38.288 1.00 74.38 87 ARG A CA 1
ATOM 740 C C . ARG A 1 87 ? -25.989 4.703 38.592 1.00 74.38 87 ARG A C 1
ATOM 742 O O . ARG A 1 87 ? -26.284 5.466 39.508 1.00 74.38 87 ARG A O 1
ATOM 749 N N . THR A 1 88 ? -26.883 4.148 37.782 1.00 65.62 88 THR A N 1
ATOM 750 C CA . THR A 1 88 ? -28.337 4.259 37.955 1.00 65.62 88 THR A CA 1
ATOM 751 C C . THR A 1 88 ? -28.959 3.069 38.691 1.00 65.62 88 THR A C 1
ATOM 753 O O . THR A 1 88 ? -30.154 3.118 38.970 1.00 65.62 88 THR A O 1
ATOM 756 N N . GLU A 1 89 ? -28.164 2.045 39.017 1.00 55.91 89 GLU A N 1
ATOM 757 C CA . GLU A 1 89 ? -28.491 0.963 39.965 1.00 55.91 89 GLU A CA 1
ATOM 758 C C . GLU A 1 89 ? -28.017 1.316 41.383 1.00 55.91 89 GLU A C 1
ATOM 760 O O . GLU A 1 89 ? -28.745 0.973 42.342 1.00 55.91 89 GLU A O 1
#

Secondary structure (DSSP, 8-state):
--GGGGGGS-HHHHHHHHHHHHHHHHHT---SSTTTTT-PPPHHHHHHHHHHHHHHHHHHHHHHHHHHHHHHHHHHHHHHHHHHHTT--

Sequence (89 aa):
MRADEIYKFSDGTLKLVRDELHPRALNFRLGYNKDMSRRKWSAINRRRSELMVELIDKQMRERRIIRNLERLDGARELEMDYKLMTRTE

Foldseek 3Di:
DDLVCLLVDDLVVLVVCLVVLVVCLVVQADPVDPVCRPPRDDPVRSVVSVVSNVSSVVSSVVVVVVVVVVVVVVVVVVVVVVVVVVVVD